Protein AF-A0A437MF49-F1 (afdb_monomer)

Organism: NCBI:txid1979269

Structure (mmCIF, N/CA/C/O backbone):
data_AF-A0A437MF49-F1
#
_entry.id   AF-A0A437MF49-F1
#
loop_
_atom_site.group_PDB
_atom_site.id
_atom_site.type_symbol
_atom_site.label_atom_id
_atom_site.label_alt_id
_atom_site.label_comp_id
_atom_site.label_asym_id
_atom_site.label_entity_id
_atom_site.label_seq_id
_atom_site.pdbx_PDB_ins_code
_atom_site.Cartn_x
_atom_site.Cartn_y
_atom_site.Cartn_z
_atom_site.occupancy
_atom_site.B_iso_or_equiv
_atom_site.auth_seq_id
_atom_site.auth_comp_id
_atom_site.auth_asym_id
_atom_site.auth_atom_id
_atom_site.pdbx_PDB_model_num
ATOM 1 N N . MET A 1 1 ? 15.896 -19.040 0.509 1.00 49.06 1 MET A N 1
ATOM 2 C CA . MET A 1 1 ? 16.013 -17.586 0.275 1.00 49.06 1 MET A CA 1
ATOM 3 C C . MET A 1 1 ? 16.818 -17.022 1.426 1.00 49.06 1 MET A C 1
ATOM 5 O O . MET A 1 1 ? 16.531 -17.458 2.534 1.00 49.06 1 MET A O 1
ATOM 9 N N . PRO A 1 2 ? 17.834 -16.173 1.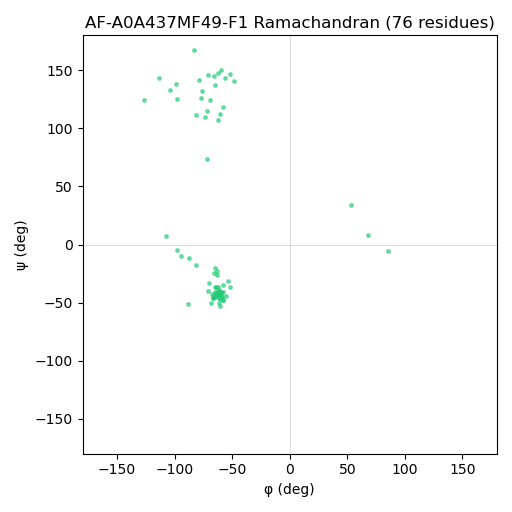208 1.00 53.22 2 PRO A N 1
ATOM 10 C CA . PRO A 1 2 ? 18.481 -15.503 2.329 1.00 53.22 2 PRO A CA 1
ATOM 11 C C . PRO A 1 2 ? 17.398 -14.711 3.065 1.00 53.22 2 PRO A C 1
ATOM 13 O O . PRO A 1 2 ? 16.718 -13.886 2.453 1.00 53.22 2 PRO A O 1
ATOM 16 N N . GLU A 1 3 ? 17.168 -15.040 4.334 1.00 59.38 3 GLU A N 1
ATOM 17 C CA . GLU A 1 3 ? 16.382 -14.186 5.215 1.00 59.38 3 GLU A CA 1
ATOM 18 C C . GLU A 1 3 ? 17.137 -12.861 5.281 1.00 59.38 3 GLU A C 1
ATOM 20 O O . GLU A 1 3 ? 18.283 -12.798 5.721 1.00 59.38 3 GLU A O 1
ATOM 25 N N . LEU A 1 4 ? 16.536 -11.824 4.707 1.00 71.19 4 LEU A N 1
ATOM 26 C CA . LEU A 1 4 ? 17.017 -10.463 4.849 1.00 71.19 4 LEU A CA 1
ATOM 27 C C . LEU A 1 4 ? 16.928 -10.135 6.341 1.00 71.19 4 LEU A C 1
ATOM 29 O O . LEU A 1 4 ? 15.824 -9.985 6.861 1.00 71.19 4 LEU A O 1
ATOM 33 N N . ASP A 1 5 ? 18.078 -10.073 7.014 1.00 79.44 5 ASP A N 1
ATOM 34 C CA . ASP A 1 5 ? 18.195 -9.707 8.429 1.00 79.44 5 ASP A CA 1
ATOM 35 C C . ASP A 1 5 ? 17.915 -8.203 8.576 1.00 79.44 5 ASP A C 1
ATOM 37 O O . ASP A 1 5 ? 18.809 -7.358 8.649 1.00 79.44 5 ASP A O 1
ATOM 41 N N . LEU A 1 6 ? 16.635 -7.857 8.446 1.00 77.94 6 LEU A N 1
ATOM 42 C CA . LEU A 1 6 ? 16.130 -6.498 8.517 1.00 77.94 6 LEU A CA 1
ATOM 43 C C . LEU A 1 6 ? 15.574 -6.249 9.917 1.00 77.94 6 LEU A C 1
ATOM 45 O O . LEU A 1 6 ? 14.849 -7.093 10.453 1.00 77.94 6 LEU A O 1
ATOM 49 N N . PRO A 1 7 ? 15.849 -5.072 10.503 1.00 85.38 7 PRO A N 1
ATOM 50 C CA . PRO A 1 7 ? 15.227 -4.701 11.760 1.00 85.38 7 PRO A CA 1
ATOM 51 C C . PRO A 1 7 ? 13.699 -4.679 11.599 1.00 85.38 7 PRO A C 1
ATOM 53 O O . PRO A 1 7 ? 13.194 -4.377 10.508 1.00 85.38 7 PRO A O 1
ATOM 56 N N . PRO A 1 8 ? 12.943 -4.964 12.675 1.00 85.44 8 PRO A N 1
ATOM 57 C CA . PRO A 1 8 ? 11.495 -4.853 12.631 1.00 85.44 8 PRO A CA 1
ATOM 58 C C . PRO A 1 8 ? 11.100 -3.434 12.202 1.00 85.44 8 PRO A C 1
ATOM 60 O O . PRO A 1 8 ? 11.764 -2.463 12.585 1.00 85.44 8 PRO A O 1
ATOM 63 N N . PRO A 1 9 ? 10.026 -3.289 11.409 1.00 87.56 9 PRO A N 1
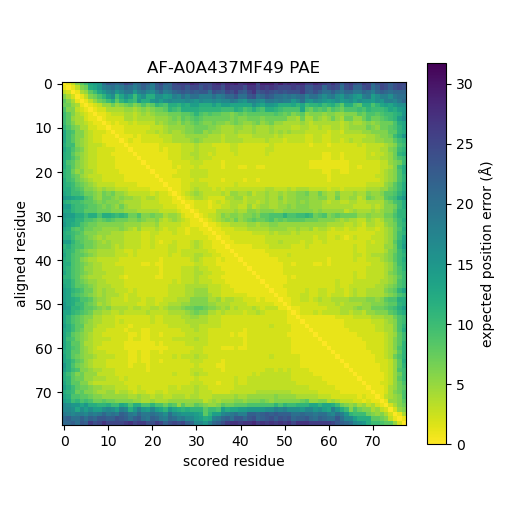ATOM 64 C CA . PRO A 1 9 ? 9.614 -1.982 10.939 1.00 87.56 9 PRO A CA 1
ATOM 65 C C . PRO A 1 9 ? 9.236 -1.083 12.127 1.00 87.56 9 PRO A C 1
ATOM 67 O O . PRO A 1 9 ? 8.695 -1.578 13.126 1.00 87.56 9 PRO A O 1
ATOM 70 N N . PRO A 1 10 ? 9.468 0.235 12.015 1.00 90.12 10 PRO A N 1
ATOM 71 C CA . PRO A 1 10 ? 8.982 1.204 12.985 1.00 90.12 10 PRO A CA 1
ATOM 72 C C . PRO A 1 10 ? 7.470 1.053 13.239 1.00 90.12 10 PRO A C 1
ATOM 74 O O . PRO A 1 10 ? 6.736 0.706 12.304 1.00 90.12 10 PRO A O 1
ATOM 77 N N . PRO A 1 11 ? 6.978 1.324 14.465 1.00 89.12 11 PRO A N 1
ATOM 78 C CA . PRO A 1 11 ? 5.562 1.171 14.816 1.00 89.12 11 PRO A CA 1
ATOM 79 C C . PRO A 1 11 ? 4.603 1.914 13.883 1.00 89.12 11 PRO A C 1
ATOM 81 O O . PRO A 1 11 ? 3.493 1.454 13.624 1.00 89.12 11 PRO A O 1
ATOM 84 N N . GLU A 1 12 ? 5.038 3.041 13.320 1.00 87.75 12 GLU A N 1
ATOM 85 C CA . GLU A 1 12 ? 4.245 3.850 12.392 1.00 87.75 12 GLU A CA 1
ATOM 86 C C . GLU A 1 12 ? 3.934 3.118 11.081 1.00 87.75 12 GLU A C 1
ATOM 88 O O . GLU A 1 12 ? 3.004 3.490 10.370 1.00 87.75 12 GLU A O 1
ATOM 93 N N . LEU A 1 13 ? 4.710 2.085 10.747 1.00 91.00 13 LEU A N 1
ATOM 94 C CA . LEU A 1 13 ? 4.547 1.289 9.535 1.00 91.00 13 LEU A CA 1
ATOM 95 C C . LEU A 1 13 ? 3.781 -0.018 9.770 1.00 91.00 13 LEU A C 1
ATOM 97 O O . LEU A 1 13 ? 3.482 -0.718 8.802 1.00 91.00 13 LEU A O 1
ATOM 101 N N . HIS A 1 14 ? 3.438 -0.351 11.021 1.00 92.19 14 HIS A N 1
ATOM 102 C CA . HIS A 1 14 ? 2.775 -1.620 11.362 1.00 92.19 14 HIS A CA 1
ATOM 103 C C . HIS A 1 14 ? 1.394 -1.763 10.721 1.00 92.19 14 HIS A C 1
ATOM 105 O O . HIS A 1 14 ? 0.971 -2.883 10.459 1.00 92.19 14 HIS A O 1
ATOM 111 N N . PHE A 1 15 ? 0.721 -0.651 10.418 1.00 93.81 15 PHE A N 1
ATOM 112 C CA . PHE A 1 15 ? -0.509 -0.659 9.625 1.00 93.81 15 PHE A CA 1
ATOM 113 C C . PHE A 1 15 ? -0.229 -0.559 8.119 1.00 93.81 15 PHE A C 1
ATOM 115 O O . PHE A 1 15 ? -0.723 -1.364 7.328 1.00 93.81 15 PHE A O 1
ATOM 122 N N . ALA A 1 16 ? 0.580 0.42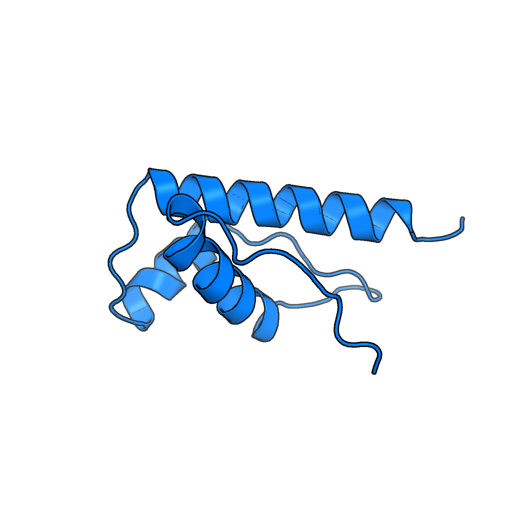5 7.715 1.00 94.19 16 ALA A N 1
ATOM 123 C CA . ALA A 1 16 ? 0.763 0.771 6.308 1.00 94.19 16 ALA A CA 1
ATOM 124 C C . ALA A 1 16 ? 1.427 -0.345 5.487 1.00 94.19 16 ALA A C 1
ATOM 126 O O . ALA A 1 16 ? 1.050 -0.546 4.335 1.00 94.19 16 ALA A O 1
ATOM 127 N N . LEU A 1 17 ? 2.382 -1.092 6.057 1.00 93.81 17 LEU A N 1
ATOM 128 C CA . LEU A 1 17 ? 3.074 -2.167 5.337 1.00 93.81 17 LEU A CA 1
ATOM 129 C C . LEU A 1 17 ? 2.154 -3.361 5.026 1.00 93.81 17 LEU A C 1
ATOM 131 O O . LEU A 1 17 ? 2.095 -3.750 3.857 1.00 93.81 17 LEU A O 1
ATOM 135 N N . PRO A 1 18 ? 1.402 -3.933 5.992 1.00 94.06 18 PRO A N 1
ATOM 136 C CA . PRO A 1 18 ? 0.399 -4.951 5.679 1.00 94.06 18 PRO A CA 1
ATOM 137 C C . PRO A 1 18 ? -0.670 -4.460 4.700 1.00 94.06 18 PRO A C 1
ATOM 139 O O . PRO A 1 18 ? -0.964 -5.158 3.732 1.00 94.06 18 PRO A O 1
ATOM 142 N N . ALA A 1 19 ? -1.194 -3.244 4.899 1.00 95.12 19 ALA A N 1
ATOM 143 C CA . ALA A 1 19 ? -2.194 -2.654 4.009 1.00 95.12 19 ALA A CA 1
ATOM 144 C C . ALA A 1 19 ? -1.683 -2.548 2.565 1.00 95.12 19 ALA A C 1
ATOM 146 O O . ALA A 1 19 ? -2.342 -2.980 1.618 1.00 95.12 19 ALA A O 1
ATOM 147 N N . PHE A 1 20 ? -0.468 -2.022 2.399 1.00 95.75 20 PHE A N 1
ATOM 148 C CA . PHE A 1 20 ? 0.179 -1.903 1.100 1.00 95.75 20 PHE A CA 1
ATOM 149 C C . PHE A 1 20 ? 0.418 -3.269 0.454 1.00 95.75 20 PHE A C 1
ATOM 151 O O . PHE A 1 20 ? 0.124 -3.440 -0.726 1.00 95.75 20 PHE A O 1
ATOM 158 N N . ARG A 1 21 ? 0.886 -4.264 1.217 1.00 94.62 21 ARG A N 1
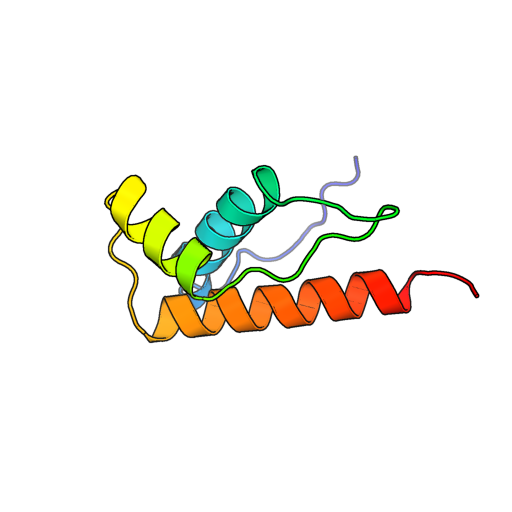ATOM 159 C CA . ARG A 1 21 ? 1.073 -5.634 0.718 1.00 94.62 21 ARG A CA 1
ATOM 160 C C . ARG A 1 21 ? -0.235 -6.232 0.199 1.00 94.62 21 ARG A C 1
ATOM 162 O O . ARG A 1 21 ? -0.247 -6.812 -0.886 1.00 94.62 21 ARG A O 1
ATOM 169 N N . ASP A 1 22 ? -1.325 -6.081 0.944 1.00 94.94 22 ASP A N 1
ATOM 170 C CA . ASP A 1 22 ? -2.635 -6.600 0.545 1.00 94.94 22 ASP A CA 1
ATOM 171 C C . ASP A 1 22 ? -3.155 -5.935 -0.733 1.00 94.94 22 ASP A C 1
ATOM 173 O O . ASP A 1 22 ? -3.664 -6.624 -1.622 1.00 94.94 22 ASP A O 1
ATOM 177 N N . LEU A 1 23 ? -2.977 -4.617 -0.853 1.00 94.44 23 LEU A N 1
ATOM 178 C CA . LEU A 1 23 ? -3.283 -3.866 -2.072 1.00 94.44 23 LEU A CA 1
ATOM 179 C C . LEU A 1 23 ? -2.428 -4.345 -3.256 1.00 94.44 23 LEU A C 1
ATOM 181 O O . LEU A 1 23 ? -2.956 -4.585 -4.341 1.00 94.44 23 LEU A O 1
ATOM 185 N N . CYS A 1 24 ? -1.129 -4.569 -3.041 1.00 92.62 24 CYS A N 1
ATOM 186 C CA . CYS A 1 24 ? -0.210 -5.061 -4.070 1.00 92.62 24 CYS A CA 1
ATOM 187 C C . CYS A 1 24 ? -0.588 -6.455 -4.590 1.00 92.62 24 CYS A C 1
ATOM 189 O O . CYS A 1 24 ? -0.474 -6.709 -5.786 1.00 92.62 24 CYS A O 1
ATOM 191 N N . ASN A 1 25 ? -1.089 -7.344 -3.728 1.00 90.25 25 ASN A N 1
ATOM 192 C CA . ASN A 1 25 ? -1.494 -8.700 -4.125 1.00 90.25 25 ASN A CA 1
ATOM 193 C C . ASN A 1 25 ? -2.658 -8.722 -5.128 1.00 90.25 25 ASN A C 1
ATOM 195 O O . ASN A 1 25 ? -2.844 -9.712 -5.832 1.00 90.25 25 ASN A O 1
ATOM 199 N N . ARG A 1 26 ? -3.466 -7.658 -5.175 1.00 86.56 26 ARG A N 1
ATOM 200 C CA . ARG A 1 26 ? -4.633 -7.538 -6.068 1.00 86.56 26 ARG A CA 1
ATOM 201 C C . ARG A 1 26 ? -4.399 -6.552 -7.207 1.00 86.56 26 ARG A C 1
ATOM 203 O O . ARG A 1 26 ? -5.325 -6.220 -7.942 1.00 86.56 26 ARG A O 1
ATOM 210 N N . ARG A 1 27 ? -3.167 -6.071 -7.322 1.00 89.81 27 ARG A N 1
ATOM 211 C CA . ARG A 1 27 ? -2.801 -4.974 -8.193 1.00 89.81 27 ARG A CA 1
ATOM 212 C C . ARG A 1 27 ? -2.720 -5.430 -9.646 1.00 89.81 27 ARG A C 1
ATOM 214 O O . ARG A 1 27 ? -2.062 -6.434 -9.924 1.00 89.81 27 ARG A O 1
ATOM 221 N N . PRO A 1 28 ? -3.332 -4.698 -10.586 1.00 89.56 28 PRO A N 1
ATOM 222 C CA . PRO A 1 28 ? -3.151 -4.983 -11.997 1.00 89.56 28 PRO A CA 1
ATOM 223 C C . PRO A 1 28 ? -1.736 -4.607 -12.457 1.00 89.56 28 PRO A C 1
ATOM 225 O O . PRO A 1 28 ? -1.148 -3.618 -12.012 1.00 89.56 28 PRO A O 1
ATOM 228 N N . PHE A 1 29 ? -1.212 -5.394 -13.393 1.00 91.19 29 PHE A N 1
ATOM 229 C CA . PHE A 1 29 ? 0.065 -5.152 -14.061 1.00 91.19 29 PHE A CA 1
ATOM 230 C C . PHE A 1 29 ? -0.185 -4.861 -15.541 1.00 91.19 29 PHE A C 1
ATOM 232 O O . PHE A 1 29 ? -1.056 -5.469 -16.164 1.00 91.19 29 PHE A O 1
ATOM 239 N N . SER A 1 30 ? 0.602 -3.954 -16.113 1.00 88.94 30 SER A N 1
ATOM 240 C CA . SER A 1 30 ? 0.619 -3.652 -17.542 1.00 88.94 30 SER A CA 1
ATOM 241 C C . SER A 1 30 ? 2.047 -3.771 -18.051 1.00 88.94 30 SER A C 1
ATOM 243 O O . SER A 1 30 ? 2.945 -3.139 -17.504 1.00 88.94 30 SER A O 1
ATOM 245 N N . GLN A 1 31 ? 2.263 -4.599 -19.077 1.00 86.44 31 GLN A N 1
ATOM 246 C CA . GLN A 1 31 ? 3.589 -4.834 -19.671 1.00 86.44 31 GLN A CA 1
ATOM 247 C C . GLN A 1 31 ? 4.672 -5.235 -18.647 1.00 86.44 31 GLN A C 1
ATOM 249 O O . GLN A 1 31 ? 5.831 -4.877 -18.792 1.00 86.44 31 GLN A O 1
ATOM 254 N N . GLY A 1 32 ? 4.298 -5.978 -17.599 1.00 84.62 32 GLY A N 1
ATOM 255 C CA . GLY A 1 32 ? 5.222 -6.395 -16.534 1.00 84.62 32 GLY A CA 1
ATOM 256 C C . GLY A 1 32 ? 5.415 -5.372 -15.409 1.00 84.62 32 GLY A C 1
ATOM 257 O O . GLY A 1 32 ? 6.003 -5.711 -14.387 1.00 84.62 32 GLY A O 1
ATOM 258 N N . VAL A 1 33 ? 4.845 -4.169 -15.531 1.00 86.31 33 VAL A N 1
ATOM 259 C CA . VAL A 1 33 ? 4.954 -3.096 -14.534 1.00 86.31 33 VAL A CA 1
ATOM 260 C C . VAL A 1 33 ? 3.647 -2.970 -13.739 1.00 86.31 33 VAL A C 1
ATOM 262 O O . VAL A 1 33 ? 2.568 -2.936 -14.342 1.00 86.31 33 VAL A O 1
ATOM 265 N N . PRO A 1 34 ? 3.686 -2.885 -12.396 1.00 91.25 34 PRO A N 1
ATOM 266 C CA . PRO A 1 34 ? 2.483 -2.645 -11.604 1.00 91.25 34 PRO A CA 1
ATOM 267 C C . PRO A 1 34 ? 1.891 -1.260 -11.898 1.00 91.25 34 PRO A C 1
ATO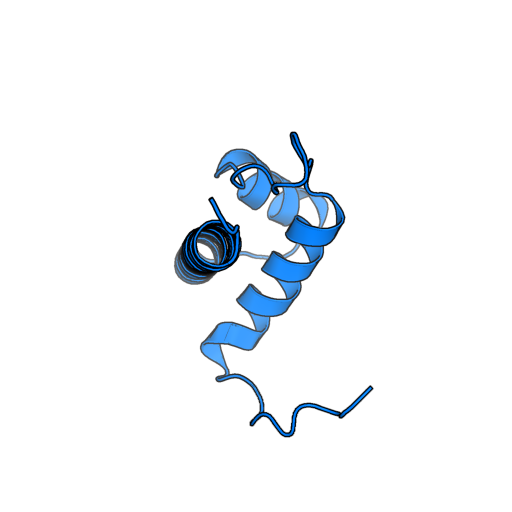M 269 O O . PRO A 1 34 ? 2.609 -0.262 -11.983 1.00 91.25 34 PRO A O 1
ATOM 272 N N . LEU A 1 35 ? 0.565 -1.184 -12.037 1.00 92.44 35 LEU A N 1
ATOM 273 C CA . LEU A 1 35 ? -0.140 0.081 -12.267 1.00 92.44 35 LEU A CA 1
ATOM 274 C C . LEU A 1 35 ? -0.313 0.876 -10.965 1.00 92.44 35 LEU A C 1
ATOM 276 O O . LEU A 1 35 ? -0.630 0.256 -9.957 1.00 92.44 35 LEU A O 1
ATOM 280 N N . PRO A 1 36 ? -0.194 2.220 -10.957 1.00 93.38 36 PRO A N 1
ATOM 281 C CA . PRO A 1 36 ? -0.372 3.057 -9.7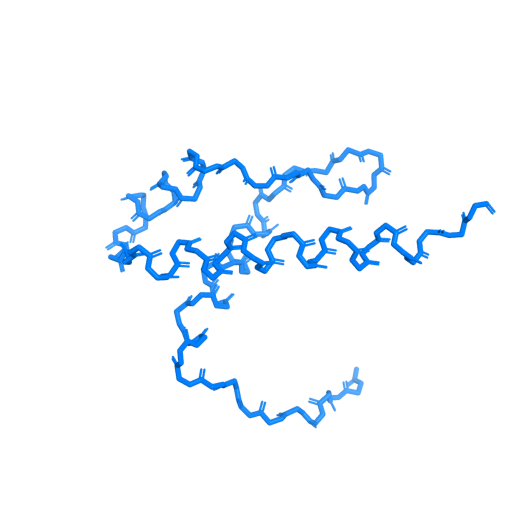61 1.00 93.38 36 PRO A CA 1
ATOM 282 C C . PRO A 1 36 ? -1.645 2.746 -8.969 1.00 93.38 36 PRO A C 1
ATOM 284 O O . PRO A 1 36 ? -2.672 2.479 -9.583 1.00 93.38 36 PRO A O 1
ATOM 287 N N . LEU A 1 37 ? -1.576 2.771 -7.630 1.00 94.31 37 LEU A N 1
ATOM 288 C CA . LEU A 1 37 ? -2.720 2.495 -6.759 1.00 94.31 37 LEU A CA 1
ATOM 289 C C . LEU A 1 37 ? -3.553 3.776 -6.677 1.00 94.31 37 LEU A C 1
ATOM 291 O O . LEU A 1 37 ? -3.098 4.767 -6.097 1.00 94.31 37 LEU A O 1
ATOM 295 N N . PRO A 1 38 ? -4.768 3.804 -7.243 1.00 93.75 38 PRO A N 1
ATOM 296 C CA . PRO A 1 38 ? -5.626 4.970 -7.146 1.00 93.75 38 PRO A CA 1
ATOM 297 C C . PRO A 1 38 ? -6.061 5.191 -5.697 1.00 93.75 38 PRO A C 1
ATOM 299 O O . PRO A 1 38 ? -6.371 4.244 -4.973 1.00 93.75 38 PRO A O 1
ATOM 302 N N . ALA A 1 39 ? -6.201 6.455 -5.293 1.00 92.88 39 ALA A N 1
ATOM 303 C CA . ALA A 1 39 ? -6.736 6.812 -3.976 1.00 92.88 39 ALA A CA 1
ATOM 304 C C . ALA A 1 39 ? -8.080 6.119 -3.678 1.00 92.88 39 ALA A C 1
ATOM 306 O O . ALA A 1 39 ? -8.336 5.696 -2.552 1.00 92.88 39 ALA A O 1
ATOM 307 N N . THR A 1 40 ? -8.924 5.966 -4.701 1.00 94.31 40 THR A N 1
ATOM 308 C CA . THR A 1 40 ? -10.214 5.277 -4.609 1.00 94.31 40 THR A CA 1
ATOM 309 C C . THR A 1 40 ? -10.073 3.797 -4.269 1.00 94.31 40 THR A C 1
ATOM 311 O O . THR A 1 40 ? -10.883 3.297 -3.496 1.00 94.31 40 THR A O 1
ATOM 314 N N . GLU A 1 41 ? -9.052 3.099 -4.774 1.00 94.44 41 GLU A N 1
ATOM 315 C CA . GLU A 1 41 ? -8.812 1.692 -4.428 1.00 94.44 41 GLU A CA 1
ATOM 316 C C . GLU A 1 41 ? -8.325 1.541 -2.991 1.00 94.44 41 GLU A C 1
ATOM 318 O O . GLU A 1 41 ? -8.791 0.656 -2.279 1.00 94.44 41 GLU A O 1
ATOM 323 N N . ILE A 1 42 ? -7.450 2.441 -2.532 1.00 94.75 42 ILE A N 1
ATOM 324 C CA . ILE A 1 42 ? -6.963 2.445 -1.146 1.00 94.75 42 ILE A CA 1
ATOM 325 C C . ILE A 1 42 ? -8.140 2.659 -0.178 1.00 94.75 42 ILE A C 1
ATOM 327 O O . ILE A 1 42 ? -8.297 1.931 0.806 1.00 94.75 42 ILE A O 1
ATOM 331 N N . LEU A 1 43 ? -9.014 3.625 -0.478 1.00 94.25 43 LEU A N 1
ATOM 332 C CA . LEU A 1 43 ? -10.215 3.891 0.318 1.00 94.25 43 LEU A CA 1
ATOM 333 C C . LEU A 1 43 ? -11.217 2.731 0.258 1.00 94.25 43 LEU A C 1
ATOM 335 O O . LEU A 1 43 ? -11.732 2.317 1.298 1.00 94.25 43 LEU A O 1
ATOM 339 N N . ALA A 1 44 ? -11.466 2.177 -0.931 1.00 94.19 44 ALA A N 1
ATOM 340 C CA . ALA A 1 44 ? -12.353 1.029 -1.100 1.00 94.19 44 ALA A CA 1
ATOM 341 C C . ALA A 1 44 ? -11.840 -0.191 -0.328 1.00 94.19 44 ALA A C 1
ATOM 343 O O . ALA A 1 44 ? -12.620 -0.873 0.332 1.00 94.19 44 ALA A O 1
ATOM 344 N N . TRP A 1 45 ? -10.531 -0.440 -0.338 1.00 94.88 45 TRP A N 1
ATOM 345 C CA . TRP A 1 45 ? -9.915 -1.512 0.437 1.00 94.88 45 TRP A CA 1
ATOM 346 C C . TRP A 1 45 ? -10.167 -1.355 1.941 1.00 94.88 45 TRP A C 1
ATOM 348 O O . TRP A 1 45 ? -10.583 -2.318 2.585 1.00 94.88 45 TRP A O 1
ATOM 358 N N . SER A 1 46 ? -10.002 -0.152 2.501 1.00 95.44 46 SER A N 1
ATOM 359 C CA . SER A 1 46 ? -10.280 0.098 3.926 1.00 95.44 46 SER A CA 1
ATOM 360 C C . SER A 1 46 ? -11.752 -0.142 4.271 1.00 95.44 46 SER A C 1
ATOM 362 O O . SER A 1 46 ? -12.051 -0.757 5.295 1.00 95.44 46 SER A O 1
ATOM 364 N N . GLN A 1 47 ? -12.675 0.261 3.393 1.00 94.81 47 GLN A N 1
ATOM 365 C CA . GLN A 1 47 ? -14.105 0.009 3.585 1.00 94.81 47 GLN A CA 1
ATOM 366 C C . GLN A 1 47 ? -14.451 -1.483 3.502 1.00 94.81 47 GLN A C 1
ATOM 368 O O . GLN A 1 47 ? -15.170 -1.993 4.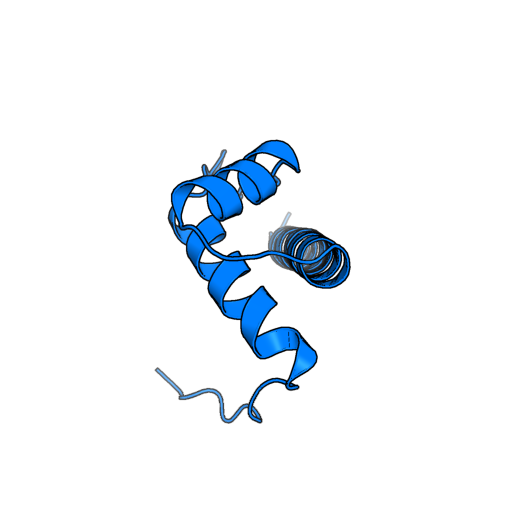358 1.00 94.81 47 GLN A O 1
ATOM 373 N N . LEU A 1 48 ? -13.918 -2.194 2.505 1.00 94.75 48 LEU A N 1
ATOM 374 C CA . LEU A 1 48 ? -14.208 -3.612 2.267 1.00 94.75 48 LEU A CA 1
ATOM 375 C C . LEU A 1 48 ? -13.614 -4.532 3.336 1.00 94.75 48 LEU A C 1
ATOM 377 O O . LEU A 1 48 ? -14.194 -5.567 3.649 1.00 94.75 48 LEU A O 1
ATOM 381 N N . THR A 1 49 ? -12.456 -4.174 3.887 1.00 94.06 49 THR A N 1
ATOM 382 C CA . THR A 1 49 ? -11.791 -4.954 4.942 1.00 94.06 49 THR A CA 1
ATOM 383 C C . THR A 1 49 ? -12.262 -4.582 6.347 1.00 94.06 49 THR A C 1
ATOM 385 O O . THR A 1 49 ? -11.928 -5.277 7.305 1.00 94.06 49 THR A O 1
ATOM 388 N N . GLY A 1 50 ? -13.012 -3.484 6.493 1.00 93.88 50 GLY A N 1
ATOM 389 C CA . GLY A 1 50 ? -13.405 -2.935 7.791 1.00 93.88 50 GLY A CA 1
ATOM 390 C C . GLY A 1 50 ? -12.237 -2.355 8.597 1.00 93.88 50 GLY A C 1
ATOM 391 O O . GLY A 1 50 ? -12.413 -2.009 9.768 1.00 93.88 50 GLY A O 1
ATOM 392 N N . GLN A 1 51 ? -11.045 -2.239 8.003 1.00 93.12 51 GLN A N 1
ATOM 393 C CA . GLN A 1 51 ? -9.886 -1.668 8.676 1.00 93.12 51 GLN A CA 1
ATOM 394 C C . GLN A 1 51 ? -9.997 -0.146 8.727 1.00 93.12 51 GLN A C 1
ATOM 396 O O . GLN A 1 51 ? -10.155 0.518 7.702 1.00 93.12 51 GLN A O 1
ATOM 401 N N . ARG A 1 52 ? -9.888 0.428 9.930 1.00 91.62 52 ARG A N 1
ATOM 402 C CA . ARG A 1 52 ? -9.874 1.883 10.107 1.00 91.62 52 ARG A CA 1
ATOM 403 C C . ARG A 1 52 ? -8.536 2.445 9.653 1.00 91.62 52 ARG A C 1
ATOM 405 O O . ARG A 1 52 ? -7.534 2.272 10.334 1.00 91.62 52 ARG A O 1
ATOM 412 N N . MET A 1 53 ? -8.562 3.155 8.536 1.00 94.19 53 MET A N 1
ATOM 413 C CA . MET A 1 53 ? -7.407 3.850 7.991 1.00 94.19 53 MET A CA 1
ATOM 414 C C . MET A 1 53 ? -7.445 5.325 8.397 1.00 94.19 53 MET A C 1
ATOM 416 O O . MET A 1 53 ? -8.433 6.021 8.155 1.00 94.19 53 MET A O 1
ATOM 420 N N . THR A 1 54 ? -6.370 5.812 9.015 1.00 95.25 54 THR A N 1
ATOM 421 C CA . THR A 1 54 ? -6.213 7.244 9.295 1.00 95.25 54 THR A CA 1
ATOM 422 C C . THR A 1 54 ? -5.670 7.988 8.072 1.00 95.25 54 THR A C 1
ATOM 424 O O . THR A 1 54 ? -5.137 7.391 7.137 1.00 95.25 54 THR A O 1
ATOM 427 N N . GLN A 1 55 ? -5.729 9.324 8.092 1.00 94.94 55 GLN A N 1
ATOM 428 C CA . GLN A 1 55 ? -5.101 10.148 7.050 1.00 94.94 55 GLN A CA 1
ATOM 429 C C . GLN A 1 55 ? -3.588 9.891 6.938 1.00 94.94 55 GLN A C 1
ATOM 431 O O . GLN A 1 55 ? -3.017 9.937 5.845 1.00 94.94 55 GLN A O 1
ATOM 436 N N . ARG A 1 56 ? -2.929 9.611 8.070 1.00 94.75 56 ARG A N 1
ATOM 437 C CA . ARG A 1 56 ? -1.500 9.291 8.107 1.00 94.75 56 ARG A CA 1
ATOM 438 C C . ARG A 1 56 ? -1.225 7.961 7.414 1.00 94.75 56 ARG A C 1
ATOM 440 O O . ARG A 1 56 ? -0.332 7.905 6.577 1.00 94.75 56 ARG A O 1
ATOM 447 N N . ASP A 1 57 ? -2.019 6.939 7.711 1.00 95.19 57 ASP A N 1
ATOM 448 C CA . ASP A 1 57 ? -1.900 5.618 7.087 1.00 95.19 57 ASP A CA 1
ATOM 449 C C . ASP A 1 57 ? -2.097 5.696 5.574 1.00 95.19 57 ASP A C 1
ATOM 451 O O . ASP A 1 57 ? -1.270 5.197 4.815 1.00 95.19 57 ASP A O 1
ATOM 455 N N . PHE A 1 58 ? -3.136 6.409 5.132 1.00 95.75 58 PHE A N 1
ATOM 456 C CA . PHE A 1 58 ? -3.389 6.662 3.714 1.00 95.75 58 PHE A CA 1
ATOM 457 C C . PHE A 1 58 ? -2.181 7.318 3.027 1.00 95.75 58 PHE A C 1
ATOM 459 O O . PHE A 1 58 ? -1.765 6.916 1.937 1.00 95.75 58 PHE A O 1
ATOM 466 N N . THR A 1 59 ? -1.582 8.311 3.690 1.00 95.81 59 THR A N 1
ATOM 467 C CA . THR A 1 59 ? -0.396 9.011 3.181 1.00 95.81 59 THR A CA 1
ATOM 468 C C . THR A 1 59 ? 0.798 8.064 3.084 1.00 95.81 59 THR A C 1
ATOM 470 O O . THR A 1 59 ? 1.486 8.055 2.067 1.00 95.81 59 THR A O 1
ATOM 473 N N . LEU A 1 60 ? 1.025 7.232 4.102 1.00 96.12 60 LEU A N 1
ATOM 474 C CA . LEU A 1 60 ? 2.111 6.252 4.108 1.00 96.12 60 LEU A CA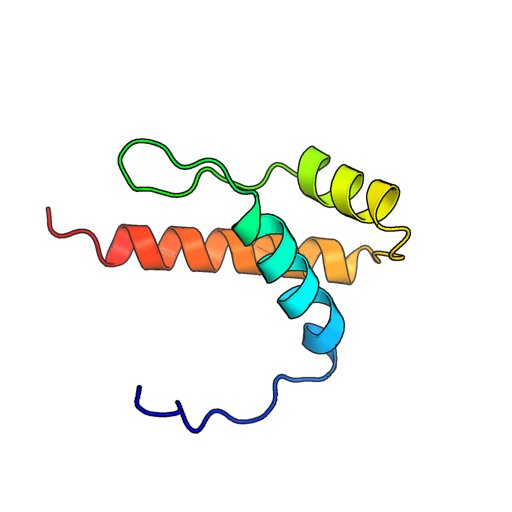 1
ATOM 475 C C . LEU A 1 60 ? 1.944 5.210 2.999 1.00 96.12 60 LEU A C 1
ATOM 477 O O . LEU A 1 60 ? 2.901 4.961 2.274 1.00 96.12 60 LEU A O 1
ATOM 481 N N . VAL A 1 61 ? 0.741 4.661 2.807 1.00 95.94 61 VAL A N 1
ATOM 482 C CA . VAL A 1 61 ? 0.451 3.716 1.712 1.00 95.94 61 VAL A CA 1
ATOM 483 C C . VAL A 1 61 ? 0.705 4.364 0.348 1.00 95.94 61 VAL A C 1
ATOM 485 O O . VAL A 1 61 ? 1.332 3.755 -0.514 1.00 95.94 61 VAL A O 1
ATOM 488 N N . THR A 1 62 ? 0.299 5.623 0.169 1.00 95.19 62 THR A N 1
ATOM 489 C CA . THR A 1 62 ? 0.542 6.373 -1.077 1.00 95.19 62 THR A CA 1
ATOM 490 C C . THR A 1 62 ? 2.037 6.612 -1.323 1.00 95.19 62 THR A C 1
ATOM 492 O O . THR A 1 62 ? 2.524 6.485 -2.446 1.00 95.19 62 THR A O 1
ATOM 495 N N . VAL A 1 63 ? 2.801 6.948 -0.279 1.00 95.56 63 VAL A N 1
ATOM 496 C CA . VAL A 1 63 ? 4.256 7.152 -0.384 1.00 95.56 63 VAL A CA 1
ATOM 497 C C . VAL A 1 63 ? 4.980 5.840 -0.683 1.00 95.56 63 VAL A C 1
ATOM 499 O O . VAL A 1 63 ? 5.870 5.829 -1.533 1.00 95.56 63 VAL A O 1
ATOM 502 N N . LEU A 1 64 ? 4.590 4.744 -0.023 1.00 95.12 64 LEU A N 1
ATOM 503 C CA . LEU A 1 64 ? 5.106 3.403 -0.310 1.00 95.12 64 LEU A CA 1
ATOM 504 C C . LEU A 1 64 ? 4.854 3.026 -1.768 1.00 95.12 64 LEU A C 1
ATOM 506 O O . LEU A 1 64 ? 5.755 2.504 -2.424 1.00 95.12 64 LEU A O 1
ATOM 510 N N . ASP A 1 65 ? 3.675 3.367 -2.291 1.00 95.50 65 ASP A N 1
ATOM 511 C CA . ASP A 1 65 ? 3.351 3.112 -3.684 1.00 95.50 65 ASP A CA 1
ATOM 512 C C . ASP A 1 65 ? 4.300 3.825 -4.650 1.00 95.50 65 ASP A C 1
ATOM 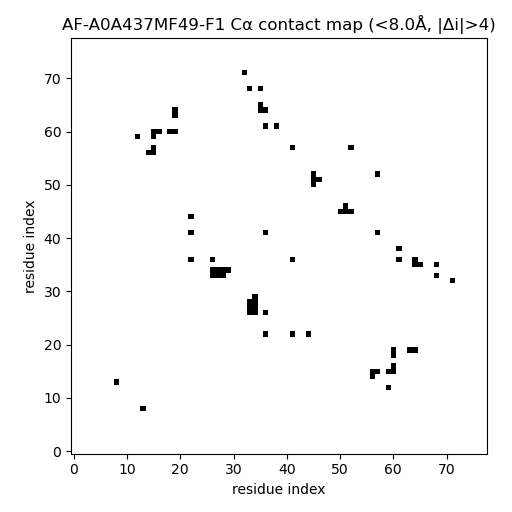514 O O . ASP A 1 65 ? 4.942 3.205 -5.502 1.00 95.50 65 ASP A O 1
ATOM 518 N N . HIS A 1 66 ? 4.461 5.134 -4.471 1.00 94.06 66 HIS A N 1
ATOM 519 C CA . HIS A 1 66 ? 5.383 5.916 -5.288 1.00 94.06 66 HIS A CA 1
ATOM 520 C C . HIS A 1 66 ? 6.830 5.427 -5.173 1.00 94.06 66 HIS A C 1
ATOM 522 O O . HIS A 1 66 ? 7.537 5.371 -6.182 1.00 94.06 66 HIS A O 1
ATOM 528 N N . ALA A 1 67 ? 7.277 5.068 -3.968 1.00 93.50 67 ALA A N 1
ATOM 529 C CA . ALA A 1 67 ? 8.623 4.553 -3.744 1.00 93.50 67 ALA A CA 1
ATOM 530 C C . ALA A 1 67 ? 8.844 3.220 -4.473 1.00 93.50 67 ALA A C 1
ATOM 532 O O . ALA A 1 67 ? 9.868 3.054 -5.138 1.00 93.50 67 ALA A O 1
ATOM 533 N N . TRP A 1 68 ? 7.872 2.305 -4.412 1.00 91.81 68 TRP A N 1
ATOM 534 C CA . TRP A 1 68 ? 7.959 1.006 -5.077 1.00 91.81 68 TRP A CA 1
ATOM 535 C C . TRP A 1 68 ? 7.961 1.136 -6.602 1.00 91.81 68 TRP A C 1
ATOM 537 O O . TRP A 1 68 ? 8.831 0.574 -7.266 1.00 91.81 68 TRP A O 1
ATOM 547 N N . LEU A 1 69 ? 7.058 1.947 -7.161 1.00 92.44 69 LEU A N 1
ATOM 548 C CA . LEU A 1 69 ? 7.014 2.209 -8.604 1.00 92.44 69 LEU A CA 1
ATOM 549 C C . LEU A 1 69 ? 8.300 2.866 -9.107 1.00 92.44 69 LEU A C 1
ATOM 551 O O . LEU A 1 69 ? 8.778 2.540 -10.194 1.00 92.44 69 LEU A O 1
ATOM 555 N N . LYS A 1 70 ? 8.874 3.785 -8.323 1.00 91.44 70 LYS A N 1
ATOM 556 C CA . LYS A 1 70 ? 10.157 4.412 -8.648 1.00 91.44 70 LYS A CA 1
ATOM 557 C C . LYS A 1 70 ? 11.290 3.387 -8.648 1.00 91.44 70 LYS A C 1
ATOM 559 O O . LYS A 1 70 ? 12.113 3.428 -9.559 1.00 91.44 70 LYS A O 1
ATOM 564 N N . ALA A 1 71 ? 11.331 2.496 -7.657 1.00 90.38 71 ALA A N 1
ATOM 565 C CA . ALA A 1 71 ? 12.348 1.452 -7.566 1.00 90.38 71 ALA A CA 1
ATOM 566 C C . ALA A 1 71 ? 12.280 0.504 -8.773 1.00 90.38 71 ALA A C 1
ATOM 568 O O . ALA A 1 71 ? 13.277 0.360 -9.469 1.00 90.38 71 ALA A O 1
ATOM 569 N N . ILE A 1 72 ? 11.091 -0.018 -9.100 1.00 87.00 72 ILE A N 1
ATOM 570 C CA . ILE A 1 72 ? 10.901 -0.924 -10.247 1.00 87.00 72 ILE A CA 1
ATOM 571 C C . ILE A 1 72 ? 11.346 -0.270 -11.558 1.00 87.00 72 ILE A C 1
ATOM 573 O O . ILE A 1 72 ? 12.105 -0.859 -12.317 1.00 87.00 72 ILE A O 1
ATOM 577 N N . ARG A 1 73 ? 10.929 0.975 -11.814 1.00 83.44 73 ARG A N 1
ATOM 578 C CA . ARG A 1 73 ? 11.311 1.696 -13.043 1.00 83.44 73 ARG A CA 1
ATOM 579 C C . ARG A 1 73 ? 12.803 2.009 -13.128 1.00 83.44 73 ARG A C 1
ATOM 581 O O . ARG A 1 73 ? 13.306 2.239 -14.218 1.00 83.44 73 ARG A O 1
ATOM 588 N N . SER A 1 74 ? 13.488 2.082 -11.990 1.00 78.62 74 SER A N 1
ATOM 589 C CA . SER A 1 74 ? 14.933 2.323 -11.951 1.00 78.62 74 SER A CA 1
ATOM 590 C C . SER A 1 74 ? 15.737 1.041 -12.190 1.00 78.62 74 SER A C 1
ATOM 592 O O . SER A 1 74 ? 16.923 1.130 -12.493 1.00 78.62 74 SER A O 1
ATOM 594 N N . GLU A 1 75 ? 15.111 -0.130 -12.046 1.00 67.44 75 GLU A N 1
ATOM 595 C CA . GLU A 1 75 ? 15.723 -1.444 -12.272 1.00 67.44 75 GLU A CA 1
ATOM 596 C C . GLU A 1 75 ? 15.493 -1.990 -13.691 1.00 67.44 75 GLU A C 1
ATOM 598 O O . GLU A 1 75 ? 16.129 -2.975 -14.059 1.00 67.44 75 GLU A O 1
ATOM 603 N N . GLU A 1 76 ? 14.636 -1.366 -14.510 1.00 58.00 76 GLU A N 1
ATOM 604 C CA . GLU A 1 76 ? 14.475 -1.745 -15.919 1.00 58.00 76 GLU A CA 1
ATOM 605 C C . GLU A 1 76 ? 15.713 -1.324 -16.738 1.00 58.00 76 GLU A C 1
ATOM 607 O O . GLU A 1 76 ? 15.972 -0.124 -16.881 1.00 58.00 76 GLU A O 1
ATOM 612 N N . PRO A 1 77 ? 16.492 -2.271 -17.301 1.00 51.75 77 PRO A N 1
ATOM 613 C CA . PRO A 1 77 ? 17.544 -1.927 -18.245 1.00 51.75 77 PRO A CA 1
ATOM 614 C C . PRO A 1 77 ? 16.894 -1.433 -19.544 1.00 51.75 77 PRO A C 1
ATOM 616 O O . PRO A 1 77 ? 16.051 -2.123 -20.118 1.00 51.75 77 PRO A O 1
ATOM 619 N N . HIS A 1 78 ? 17.263 -0.224 -19.975 1.00 48.34 78 HIS A N 1
ATOM 620 C CA . HIS A 1 78 ? 16.943 0.297 -21.309 1.00 48.34 78 HIS A CA 1
ATOM 621 C C . HIS A 1 78 ? 17.551 -0.564 -22.420 1.00 48.34 78 HIS A C 1
ATOM 623 O O . HIS A 1 78 ? 18.713 -1.004 -22.256 1.00 48.34 78 HIS A O 1
#

Sequence (78 aa):
MPELDLPPPPPELHFALPAFRDLCNRRPFSQGVPLPLPATEILAWSQLTGQRMTQRDFTLVTVLDHAWLKAIRSEEPH

pLDDT: mean 88.28, std 11.49, range [48.34, 96.12]

Foldseek 3Di:
DPPPPDDDDDPLCPLLVVLLVVCVVVFDDDPNATDQDDLVNSVVSCVVVVPDADPSSSVSSNVVRVVVNVVVVVPDDD

InterPro domains:
  IPR056919 Phage tail assembly chaperone 18 [PF23812] (5-70)

Radius of gyration: 13.75 Å; Cα contacts (8 Å, |Δi|>4): 38; chains: 1; bounding box: 33×28×36 Å

Secondary structure (DSSP, 8-state):
-----PPPPPGGGTTHHHHHHHHHHT--EETTEEPP--HHHHHHHHHHHT----HHHHHHHHHHHHHHHHHHHHHS--

Mean predicted aligned error: 5.54 Å

Solvent-accessible surface area (backbone atoms only — not comparable to full-atom values): 4927 Å² total; per-residue (Å²): 126,86,77,76,92,64,78,81,77,58,78,87,40,67,60,26,52,59,54,40,51,58,50,57,77,72,51,59,66,55,97,88,40,75,56,84,83,50,72,66,55,58,53,50,48,29,64,76,70,68,48,89,73,50,75,66,41,54,48,46,32,53,50,52,48,54,52,51,56,50,50,56,66,71,67,59,82,129

Nearest PDB structures (foldseek):
  3flv-assembly2_B  TM=3.036E-01  e=4.472E+00  Homo sapiens